Protein AF-A0A4P5NPV5-F1 (afdb_monomer_lite)

pLDDT: mean 75.07, std 17.67, range [36.75, 93.62]

Foldseek 3Di:
DDDDDDDDDDDDDDDDDDDDDDDDDPPPPPDDPDDPVPVVVVVLVVVLVVVCVVLVVVVVVLVVVVVVVVVVLVVVVVVLVVVLVVVVVVLVVQCVVCVPPPPSNVVSVVVVVVSVVVSVVVVVVSVVVVVVVVVVSVVVVVVSVVVSVVVVVVSVVVPPPD

Radius of gyration: 41.01 Å; chains: 1; bounding box: 85×55×111 Å

Organism: NCBI:txid1932662

Secondary structure (DSSP, 8-state):
-----------------------------------THHHHHHHHHHHHHHHHHHHHHHHHHHHHHHHHHHHHHHHHHHHHHHHHHHHHHHHHHHHHHHTTSTTHHHHHHHHHHHHHHHHHHHHHHHHHHHHHHHHHHHHHHHHHHHHHHHHHHHHHHTTS--

Sequence (162 aa):
MQGRTTMASTITTRTGCLCALLLGTTIMAVGAQAQPDMQQAQQRAQQMQQMQQQFGQQRMQIRQQEQQMHMQRDQQMQQMQQQFRQQQMQLDQQERQMGNQPGGREQIARQREQFRMQRQQQEQQMRQQFQQQDEQLRQQRFQMEQQQDQQRRQMMQGSQHW

Structure (mmCIF, N/CA/C/O backbone):
data_AF-A0A4P5NPV5-F1
#
_entry.id   AF-A0A4P5NPV5-F1
#
loop_
_atom_site.group_PDB
_atom_site.id
_atom_site.type_symbol
_atom_site.label_atom_id
_atom_site.label_alt_id
_atom_site.label_comp_id
_atom_site.label_asym_id
_atom_site.label_entity_id
_atom_site.label_seq_id
_atom_site.pdbx_PDB_ins_code
_atom_site.Cartn_x
_atom_site.Cartn_y
_atom_site.Cartn_z
_atom_site.occupancy
_atom_site.B_iso_or_equiv
_atom_site.auth_seq_id
_atom_site.auth_comp_id
_atom_site.auth_asym_id
_atom_site.auth_atom_id
_atom_site.pdbx_PDB_model_num
ATOM 1 N N . MET A 1 1 ? 47.322 13.359 -76.963 1.00 39.75 1 MET A N 1
ATOM 2 C CA . MET A 1 1 ? 48.298 12.379 -76.443 1.00 39.75 1 MET A CA 1
ATOM 3 C C . MET A 1 1 ? 47.542 11.195 -75.855 1.00 39.75 1 MET A C 1
ATOM 5 O O . MET A 1 1 ? 47.052 11.284 -74.741 1.00 39.75 1 MET A O 1
ATOM 9 N N . GLN A 1 2 ? 47.386 10.124 -76.630 1.00 36.75 2 GLN A N 1
ATOM 10 C CA . GLN A 1 2 ? 46.876 8.824 -76.184 1.00 36.75 2 GLN A CA 1
ATOM 11 C C . GLN A 1 2 ? 47.768 7.775 -76.848 1.00 36.75 2 GLN A C 1
ATOM 13 O O . GLN A 1 2 ? 47.745 7.624 -78.066 1.00 36.75 2 GLN A O 1
ATOM 18 N N . GLY A 1 3 ? 48.626 7.139 -76.053 1.00 37.59 3 GLY A N 1
ATOM 19 C CA . GLY A 1 3 ? 49.512 6.068 -76.493 1.00 37.59 3 GLY A CA 1
ATOM 20 C C . GLY A 1 3 ? 48.913 4.720 -76.113 1.00 37.59 3 GLY A C 1
ATOM 21 O O . GLY A 1 3 ? 48.777 4.413 -74.932 1.00 37.59 3 GLY A O 1
ATOM 22 N N . ARG A 1 4 ? 48.551 3.922 -77.116 1.00 39.62 4 ARG A N 1
ATOM 23 C CA . ARG A 1 4 ? 48.240 2.497 -76.987 1.00 39.62 4 ARG A CA 1
ATOM 24 C C . ARG A 1 4 ? 48.879 1.794 -78.179 1.00 39.62 4 ARG A C 1
ATOM 26 O O . ARG A 1 4 ? 48.349 1.831 -79.281 1.00 39.62 4 ARG A O 1
ATOM 33 N N . THR A 1 5 ? 50.036 1.185 -77.955 1.00 51.16 5 THR A N 1
ATOM 34 C CA . THR A 1 5 ? 50.649 0.233 -78.884 1.00 51.16 5 THR A CA 1
ATOM 35 C C . THR A 1 5 ? 50.637 -1.132 -78.222 1.00 51.16 5 THR A C 1
ATOM 37 O O . THR A 1 5 ? 51.392 -1.405 -77.293 1.00 51.16 5 THR A O 1
ATOM 40 N N . THR A 1 6 ? 49.712 -1.958 -78.696 1.00 46.97 6 THR A N 1
ATOM 41 C CA . THR A 1 6 ? 49.549 -3.372 -78.382 1.00 46.97 6 THR A CA 1
ATOM 42 C C . THR A 1 6 ? 50.326 -4.169 -79.421 1.00 46.97 6 THR A C 1
ATOM 44 O O . THR A 1 6 ? 49.961 -4.099 -80.587 1.00 46.97 6 THR A O 1
ATOM 47 N N . MET A 1 7 ? 51.348 -4.930 -79.025 1.00 43.41 7 MET A N 1
ATOM 48 C CA . MET A 1 7 ? 51.855 -6.083 -79.782 1.00 43.41 7 MET A CA 1
ATOM 49 C C . MET A 1 7 ? 52.637 -7.013 -78.851 1.00 43.41 7 MET A C 1
ATOM 51 O O . MET A 1 7 ? 53.601 -6.570 -78.237 1.00 43.41 7 MET A O 1
ATOM 55 N N . ALA A 1 8 ? 52.223 -8.281 -78.775 1.00 42.78 8 ALA A N 1
ATOM 56 C CA . ALA A 1 8 ? 53.083 -9.468 -78.874 1.00 42.78 8 ALA A CA 1
ATOM 57 C C . ALA A 1 8 ? 52.281 -10.714 -78.462 1.00 42.78 8 ALA A C 1
ATOM 59 O O . ALA A 1 8 ? 52.084 -10.999 -77.283 1.00 42.78 8 ALA A O 1
ATOM 60 N N . SER A 1 9 ? 51.803 -11.442 -79.469 1.00 46.19 9 SER A N 1
ATOM 61 C CA . SER A 1 9 ? 51.301 -12.809 -79.348 1.00 46.19 9 SER A CA 1
ATOM 62 C C . SER A 1 9 ? 52.456 -13.776 -79.101 1.00 46.19 9 SER A C 1
ATOM 64 O O . SER A 1 9 ? 53.435 -13.731 -79.841 1.00 46.19 9 SER A O 1
ATOM 66 N N . THR A 1 10 ? 52.276 -14.736 -78.191 1.00 46.91 10 THR A N 1
ATOM 67 C CA . THR A 1 10 ? 53.021 -16.002 -78.244 1.00 46.91 10 THR A CA 1
ATOM 68 C C . THR A 1 10 ? 52.076 -17.158 -77.935 1.00 46.91 10 THR A C 1
ATOM 70 O O . THR A 1 10 ? 51.701 -17.406 -76.792 1.00 46.91 10 THR A O 1
ATOM 73 N N . ILE A 1 11 ? 51.667 -17.837 -79.004 1.00 53.50 11 ILE A N 1
ATOM 74 C CA . ILE A 1 11 ? 50.989 -19.132 -79.011 1.00 53.50 11 ILE A CA 1
ATOM 75 C C . ILE A 1 11 ? 52.088 -20.195 -79.031 1.00 53.50 11 ILE A C 1
ATOM 77 O O . ILE A 1 11 ? 52.834 -20.240 -80.006 1.00 53.50 11 ILE A O 1
ATOM 81 N N . THR A 1 12 ? 52.144 -21.082 -78.032 1.00 52.09 12 THR A N 1
ATOM 82 C CA . THR A 1 12 ? 52.847 -22.366 -78.192 1.00 52.09 12 THR A CA 1
ATOM 83 C C . THR A 1 12 ? 52.112 -23.498 -77.476 1.00 52.09 12 THR A C 1
ATOM 85 O O . THR A 1 12 ? 52.131 -23.640 -76.257 1.00 52.09 12 THR A O 1
ATOM 88 N N . THR A 1 13 ? 51.458 -24.302 -78.303 1.00 47.62 13 THR A N 1
ATOM 89 C CA . THR A 1 13 ? 50.812 -25.598 -78.080 1.00 47.62 13 THR A CA 1
ATOM 90 C C . THR A 1 13 ? 51.826 -26.692 -77.725 1.00 47.62 13 THR A C 1
ATOM 92 O O . THR A 1 13 ? 52.813 -26.777 -78.447 1.00 47.62 13 THR A O 1
ATOM 95 N N . ARG A 1 14 ? 51.550 -27.565 -76.731 1.00 41.66 14 ARG A N 1
ATOM 96 C CA . ARG A 1 14 ? 51.708 -29.053 -76.755 1.00 41.66 14 ARG A CA 1
ATOM 97 C C . ARG A 1 14 ? 50.909 -29.679 -75.589 1.00 41.66 14 ARG A C 1
ATOM 99 O O . ARG A 1 14 ? 51.147 -29.333 -74.444 1.00 41.66 14 ARG A O 1
ATOM 106 N N . THR A 1 15 ? 49.782 -30.349 -75.846 1.00 48.09 15 THR A N 1
ATOM 107 C CA . THR A 1 15 ? 49.594 -31.814 -76.013 1.00 48.09 15 THR A CA 1
ATOM 108 C C . THR A 1 15 ? 49.699 -32.629 -74.715 1.00 48.09 15 THR A C 1
ATOM 110 O O . THR A 1 15 ? 50.786 -32.773 -74.170 1.00 48.09 15 THR A O 1
ATOM 113 N N . GLY A 1 16 ? 48.593 -33.255 -74.289 1.00 42.38 16 GLY A N 1
ATOM 114 C CA . GLY A 1 16 ? 48.619 -34.320 -73.277 1.00 42.38 16 GLY A CA 1
ATOM 115 C C . GLY A 1 16 ? 47.245 -34.692 -72.716 1.00 42.38 16 GLY A C 1
ATOM 116 O O . GLY A 1 16 ? 46.884 -34.246 -71.636 1.00 42.38 16 GLY A O 1
ATOM 117 N N . CYS A 1 17 ? 46.479 -35.494 -73.459 1.00 41.94 17 CYS A N 1
ATOM 118 C CA . CYS A 1 17 ? 45.222 -36.111 -73.024 1.00 41.94 17 CYS A CA 1
ATOM 119 C C . CYS A 1 17 ? 45.405 -37.017 -71.799 1.00 41.94 17 CYS A C 1
ATOM 121 O O . CYS A 1 17 ? 46.196 -37.951 -71.871 1.00 41.94 17 CYS A O 1
ATOM 123 N N . LEU A 1 18 ? 44.557 -36.855 -70.781 1.00 41.16 18 LEU A N 1
ATOM 124 C CA . LEU A 1 18 ? 44.075 -37.963 -69.951 1.00 41.16 18 LEU A CA 1
ATOM 125 C C . LEU A 1 18 ? 42.590 -37.732 -69.631 1.00 41.16 18 LEU A C 1
ATOM 127 O O . LEU A 1 18 ? 42.226 -37.141 -68.618 1.00 41.16 18 LEU A O 1
ATOM 131 N N . CYS A 1 19 ? 41.724 -38.190 -70.536 1.00 42.50 19 CYS A N 1
ATOM 132 C CA . CYS A 1 19 ? 40.346 -38.534 -70.205 1.00 42.50 19 CYS A CA 1
ATOM 133 C C . CYS A 1 19 ? 40.352 -39.943 -69.621 1.00 42.50 19 CYS A C 1
ATOM 135 O O . CYS A 1 19 ? 40.793 -40.854 -70.318 1.00 42.50 19 CYS A O 1
ATOM 137 N N . ALA A 1 20 ? 39.818 -40.133 -68.415 1.00 48.75 20 ALA A N 1
ATOM 138 C CA . ALA A 1 20 ? 39.206 -41.398 -68.016 1.00 48.75 20 ALA A CA 1
ATOM 139 C C . ALA A 1 20 ? 38.588 -41.314 -66.611 1.00 48.75 20 ALA A C 1
ATOM 141 O O . ALA A 1 20 ? 39.309 -41.067 -65.653 1.00 48.75 20 ALA A O 1
ATOM 142 N N . LEU A 1 21 ? 37.296 -41.685 -66.544 1.00 49.84 21 LEU A N 1
ATOM 143 C CA . LEU A 1 21 ? 36.675 -42.491 -65.473 1.00 49.84 21 LEU A CA 1
ATOM 144 C C . LEU A 1 21 ? 36.439 -41.750 -64.130 1.00 49.84 21 LEU A C 1
ATOM 146 O O . LEU A 1 21 ? 37.365 -41.229 -63.539 1.00 49.84 21 LEU A O 1
ATOM 150 N N . LEU A 1 22 ? 35.246 -41.631 -63.535 1.00 51.25 22 LEU A N 1
ATOM 151 C CA . LEU A 1 22 ? 34.036 -42.464 -63.471 1.00 51.25 22 LEU A CA 1
ATOM 152 C C . LEU A 1 22 ? 32.842 -41.564 -63.080 1.00 51.25 22 LEU A C 1
ATOM 154 O O . LEU A 1 22 ? 32.994 -40.639 -62.292 1.00 51.25 22 LEU A O 1
ATOM 158 N N . LEU A 1 23 ? 31.692 -41.667 -63.751 1.00 56.03 23 LEU A N 1
ATOM 159 C CA . LEU A 1 23 ? 30.489 -42.374 -63.274 1.00 56.03 23 LEU A CA 1
ATOM 160 C C . LEU A 1 23 ? 30.158 -42.198 -61.781 1.00 56.03 23 LEU A C 1
ATOM 162 O O . LEU A 1 23 ? 30.881 -42.666 -60.910 1.00 56.03 23 LEU A O 1
ATOM 166 N N . GLY A 1 24 ? 28.965 -41.647 -61.538 1.00 49.41 24 GLY A N 1
ATOM 167 C CA . GLY A 1 24 ? 28.319 -41.561 -60.230 1.00 49.41 24 GLY A CA 1
ATOM 168 C C . GLY A 1 24 ? 28.717 -40.277 -59.516 1.00 49.41 24 GLY A C 1
ATOM 169 O O . GLY A 1 24 ? 29.795 -40.155 -58.961 1.00 49.41 24 GLY A O 1
ATOM 170 N N . THR A 1 25 ? 27.871 -39.263 -59.431 1.00 52.16 25 THR A N 1
ATOM 171 C CA . THR A 1 25 ? 26.683 -39.362 -58.591 1.00 52.16 25 THR A CA 1
ATOM 172 C C . THR A 1 25 ? 25.733 -38.247 -59.008 1.00 52.16 25 THR A C 1
ATOM 174 O O . THR A 1 25 ? 26.004 -37.071 -58.772 1.00 52.16 25 THR A O 1
ATOM 177 N N . THR A 1 26 ? 24.600 -38.597 -59.613 1.00 52.72 26 THR A N 1
ATOM 178 C CA . THR A 1 26 ? 23.431 -37.720 -59.582 1.00 52.72 26 THR A CA 1
ATOM 179 C C . THR A 1 26 ? 22.968 -37.715 -58.131 1.00 52.72 26 THR A C 1
ATOM 181 O O . THR A 1 26 ? 22.181 -38.565 -57.721 1.00 52.72 26 THR A O 1
ATOM 184 N N . ILE A 1 27 ? 23.524 -36.822 -57.308 1.00 55.09 27 ILE A N 1
ATOM 185 C CA . ILE A 1 27 ? 22.965 -36.575 -55.984 1.00 55.09 27 ILE A CA 1
ATOM 186 C C . ILE A 1 27 ? 21.625 -35.899 -56.258 1.00 55.09 27 ILE A C 1
ATOM 188 O O . ILE A 1 27 ? 21.556 -34.697 -56.506 1.00 55.09 27 ILE A O 1
ATOM 192 N N . MET A 1 28 ? 20.552 -36.692 -56.257 1.00 50.84 28 MET A N 1
ATOM 193 C CA . MET A 1 28 ? 19.213 -36.181 -56.012 1.00 50.84 28 MET A CA 1
ATOM 194 C C . MET A 1 28 ? 19.211 -35.632 -54.588 1.00 50.84 28 MET A C 1
ATOM 196 O O . MET A 1 28 ? 18.809 -36.303 -53.643 1.00 50.84 28 MET A O 1
ATOM 200 N N . ALA A 1 29 ? 19.689 -34.399 -54.430 1.00 48.41 29 ALA A N 1
ATOM 201 C CA . ALA A 1 29 ? 19.474 -33.598 -53.240 1.00 48.41 29 ALA A CA 1
ATOM 202 C C . ALA A 1 29 ? 18.014 -33.114 -53.246 1.00 48.41 29 ALA A C 1
ATOM 204 O O . ALA A 1 29 ? 17.724 -31.924 -53.287 1.00 48.41 29 ALA A O 1
ATOM 205 N N . VAL A 1 30 ? 17.075 -34.062 -53.222 1.00 52.38 30 VAL A N 1
ATOM 206 C CA . VAL A 1 30 ? 15.733 -33.841 -52.686 1.00 52.38 30 VAL A CA 1
ATOM 207 C C . VAL A 1 30 ? 15.866 -34.106 -51.192 1.00 52.38 30 VAL A C 1
ATOM 209 O O . VAL A 1 30 ? 15.545 -35.175 -50.685 1.00 52.38 30 VAL A O 1
ATOM 212 N N . GLY A 1 31 ? 16.478 -33.151 -50.499 1.00 42.41 31 GLY A N 1
ATOM 213 C CA . GLY A 1 31 ? 16.753 -33.227 -49.074 1.00 42.41 31 GLY A CA 1
ATOM 214 C C . GLY A 1 31 ? 16.480 -31.877 -48.442 1.00 42.41 31 GLY A C 1
ATOM 215 O O . GLY A 1 31 ? 17.301 -30.977 -48.540 1.00 42.41 31 GLY A O 1
ATOM 216 N N . ALA A 1 32 ? 15.313 -31.771 -47.810 1.00 46.56 32 ALA A N 1
ATOM 217 C CA . ALA A 1 32 ? 14.987 -30.788 -46.782 1.00 46.56 32 ALA A CA 1
ATOM 218 C C . ALA A 1 32 ? 15.189 -29.306 -47.158 1.00 46.56 32 ALA A C 1
ATOM 220 O O . ALA A 1 32 ? 16.098 -28.631 -46.688 1.00 46.56 32 ALA A O 1
ATOM 221 N N . GLN A 1 33 ? 14.225 -28.742 -47.887 1.00 43.75 33 GLN A N 1
ATOM 222 C CA . GLN A 1 33 ? 13.944 -27.299 -47.836 1.00 43.75 33 GLN A CA 1
ATOM 223 C C . GLN A 1 33 ? 13.129 -26.956 -46.571 1.00 43.75 33 GLN A C 1
ATOM 225 O O . GLN A 1 33 ? 12.025 -26.431 -46.614 1.00 43.75 33 GLN A O 1
ATOM 230 N N . ALA A 1 34 ? 13.705 -27.321 -45.430 1.00 54.22 34 ALA A N 1
ATOM 231 C CA . ALA A 1 34 ? 13.388 -26.887 -44.074 1.00 54.22 34 ALA A CA 1
ATOM 232 C C . ALA A 1 34 ? 14.720 -27.076 -43.332 1.00 54.22 34 ALA A C 1
ATOM 234 O O . ALA A 1 34 ? 15.210 -28.191 -43.248 1.00 54.22 34 ALA A O 1
ATOM 235 N N . GLN A 1 35 ? 15.469 -26.088 -42.868 1.00 50.53 35 GLN A N 1
ATOM 236 C CA . GLN A 1 35 ? 15.154 -24.780 -42.327 1.00 50.53 35 GLN A CA 1
ATOM 237 C C . GLN A 1 35 ? 16.476 -23.987 -42.327 1.00 50.53 35 GLN A C 1
ATOM 239 O O . GLN A 1 35 ? 17.403 -24.398 -41.628 1.00 50.53 35 GLN A O 1
ATOM 244 N N . PRO A 1 36 ? 16.585 -22.830 -42.999 1.00 52.16 36 PRO A N 1
ATOM 245 C CA . PRO A 1 36 ? 17.588 -21.825 -42.638 1.00 52.16 36 PRO A CA 1
ATOM 246 C C . PRO A 1 36 ? 17.233 -21.076 -41.332 1.00 52.16 36 PRO A C 1
ATOM 248 O O . PRO A 1 36 ? 17.993 -20.230 -40.870 1.00 52.16 36 PRO A O 1
ATOM 251 N N . ASP A 1 37 ? 16.110 -21.415 -40.688 1.00 56.66 37 ASP A N 1
ATOM 252 C CA . ASP A 1 37 ? 15.598 -20.746 -39.486 1.00 56.66 37 ASP A CA 1
ATOM 253 C C . ASP A 1 37 ? 16.448 -20.954 -38.223 1.00 56.66 37 ASP A C 1
ATOM 255 O O . ASP A 1 37 ? 16.384 -20.132 -37.317 1.00 56.66 37 ASP A O 1
ATOM 259 N N . MET A 1 38 ? 17.256 -22.019 -38.105 1.00 59.06 38 MET A N 1
ATOM 260 C CA . MET A 1 38 ? 17.900 -22.330 -36.814 1.00 59.06 38 MET A CA 1
ATOM 261 C C . MET A 1 38 ? 19.000 -21.320 -36.428 1.00 59.06 38 MET A C 1
ATOM 263 O O . MET A 1 38 ? 19.075 -20.907 -35.272 1.00 59.06 38 MET A O 1
ATOM 267 N N . GLN A 1 39 ? 19.813 -20.858 -37.387 1.00 63.91 39 GLN A N 1
ATOM 268 C CA . GLN A 1 39 ? 20.843 -19.835 -37.137 1.00 63.91 39 GLN A CA 1
ATOM 269 C C . GLN A 1 39 ? 20.233 -18.447 -36.896 1.00 63.91 39 GLN A C 1
ATOM 271 O O . GLN A 1 39 ? 20.688 -17.709 -36.019 1.00 63.91 39 GLN A O 1
ATOM 276 N N . GLN A 1 40 ? 19.166 -18.107 -37.622 1.00 68.00 40 GLN A N 1
ATOM 277 C CA . GLN A 1 40 ? 18.455 -16.842 -37.448 1.00 68.00 40 GLN A CA 1
ATOM 278 C C . GLN A 1 40 ? 17.672 -16.817 -36.126 1.00 68.00 40 GLN A C 1
ATOM 280 O O . GLN A 1 40 ? 17.695 -15.821 -35.400 1.00 68.00 40 GLN A O 1
ATOM 285 N N . ALA A 1 41 ? 17.060 -17.943 -35.750 1.00 68.69 41 ALA A N 1
ATOM 286 C CA . ALA A 1 41 ? 16.437 -18.137 -34.448 1.00 68.69 41 ALA A CA 1
ATOM 287 C C . ALA A 1 41 ? 17.459 -18.038 -33.308 1.00 68.69 41 ALA A C 1
ATOM 289 O O . ALA A 1 41 ? 17.139 -17.468 -32.267 1.00 68.69 41 ALA A O 1
ATOM 290 N N . GLN A 1 42 ? 18.693 -18.517 -33.498 1.00 74.19 42 GLN A N 1
ATOM 291 C CA . GLN A 1 42 ? 19.755 -18.422 -32.494 1.00 74.19 42 GLN A CA 1
ATOM 292 C C . GLN A 1 42 ? 20.260 -16.982 -32.299 1.00 74.19 42 GLN A C 1
ATOM 294 O O . GLN A 1 42 ? 20.412 -16.541 -31.158 1.00 74.19 42 GLN A O 1
ATOM 299 N N . GLN A 1 43 ? 20.441 -16.212 -33.379 1.00 74.25 43 GLN A N 1
ATOM 300 C CA . GLN A 1 43 ? 20.733 -14.773 -33.286 1.00 74.25 43 GLN A CA 1
ATOM 301 C C . GLN A 1 43 ? 19.587 -13.999 -32.622 1.00 74.25 43 GLN A C 1
ATOM 303 O O . GLN A 1 43 ? 19.825 -13.185 -31.725 1.00 74.25 43 GLN A O 1
ATOM 308 N N . ARG A 1 44 ? 18.333 -14.292 -32.993 1.00 72.44 44 ARG A N 1
ATOM 309 C CA . ARG A 1 44 ? 17.154 -13.689 -32.354 1.00 72.44 44 ARG A CA 1
ATOM 310 C C . ARG A 1 44 ? 17.083 -14.049 -30.870 1.00 72.44 44 ARG A C 1
ATOM 312 O O . ARG A 1 44 ? 16.758 -13.188 -30.058 1.00 72.44 44 ARG A O 1
ATOM 319 N N . ALA A 1 45 ? 17.395 -15.290 -30.501 1.00 77.75 45 ALA A N 1
ATOM 320 C CA . ALA A 1 45 ? 17.410 -15.731 -29.110 1.00 77.75 45 ALA A CA 1
ATOM 321 C C . ALA A 1 45 ? 18.466 -14.975 -28.290 1.00 77.75 45 ALA A C 1
ATOM 323 O O . ALA A 1 45 ? 18.146 -14.503 -27.201 1.00 77.75 45 ALA A O 1
ATOM 324 N N . GLN A 1 46 ? 19.677 -14.775 -28.824 1.00 79.50 46 GLN A N 1
ATOM 325 C CA . GLN A 1 46 ? 20.707 -13.960 -28.165 1.00 79.50 46 GLN A CA 1
ATOM 326 C C . GLN A 1 46 ? 20.266 -12.503 -27.973 1.00 79.50 46 GLN A C 1
ATOM 328 O O . GLN A 1 46 ? 20.433 -11.941 -26.889 1.00 79.50 46 GLN A O 1
ATOM 333 N N . GLN A 1 47 ? 19.658 -11.896 -28.993 1.00 76.62 47 GLN A N 1
ATOM 334 C CA . GLN A 1 47 ? 19.178 -10.515 -28.912 1.00 76.62 47 GLN A CA 1
ATOM 335 C C . GLN A 1 47 ? 18.007 -10.379 -27.923 1.00 76.62 47 GLN A C 1
ATOM 337 O O . GLN A 1 47 ? 17.957 -9.445 -27.120 1.00 76.62 47 GLN A O 1
ATOM 342 N N . MET A 1 48 ? 17.104 -11.363 -27.907 1.00 80.31 48 MET A N 1
ATOM 343 C CA . MET A 1 48 ? 16.009 -11.444 -26.941 1.00 80.31 48 MET A CA 1
ATOM 344 C C . MET A 1 48 ? 16.528 -11.636 -25.513 1.00 80.31 48 MET A C 1
ATOM 346 O O . MET A 1 48 ? 15.966 -11.063 -24.584 1.00 80.31 48 MET A O 1
ATOM 350 N N . GLN A 1 49 ? 17.615 -12.385 -25.327 1.00 82.25 49 GLN A N 1
ATOM 351 C CA . GLN A 1 49 ? 18.226 -12.609 -24.020 1.00 82.25 49 GLN A CA 1
ATOM 352 C C . GLN A 1 49 ? 18.854 -11.330 -23.449 1.00 82.25 49 GLN A C 1
ATOM 354 O O . GLN A 1 49 ? 18.641 -11.029 -22.275 1.00 82.25 49 GLN A O 1
ATOM 359 N N . GLN A 1 50 ? 19.561 -10.538 -24.264 1.00 81.06 50 GLN A N 1
ATOM 360 C CA . GLN A 1 50 ? 20.072 -9.228 -23.831 1.00 81.06 50 GLN A CA 1
ATOM 361 C C . GLN A 1 50 ? 18.939 -8.268 -23.460 1.00 81.06 50 GLN A C 1
ATOM 363 O O . GLN A 1 50 ? 18.975 -7.634 -22.405 1.00 81.06 50 GLN A O 1
ATOM 368 N N . MET A 1 51 ? 17.899 -8.202 -24.292 1.00 81.25 51 MET A N 1
ATOM 369 C CA . MET A 1 51 ? 16.738 -7.361 -24.016 1.00 81.25 51 MET A CA 1
ATOM 370 C C . MET A 1 51 ? 16.035 -7.799 -22.720 1.00 81.25 51 MET A C 1
ATOM 372 O O . MET A 1 51 ? 15.710 -6.975 -21.864 1.00 81.25 51 MET A O 1
ATOM 376 N N . GLN A 1 52 ? 15.855 -9.107 -22.530 1.00 80.31 52 GLN A N 1
ATOM 377 C CA . GLN A 1 52 ? 15.255 -9.664 -21.323 1.00 80.31 52 GLN A CA 1
ATOM 378 C C . GLN A 1 52 ? 16.084 -9.352 -20.071 1.00 80.31 52 GLN A C 1
ATOM 380 O O . GLN A 1 52 ? 15.495 -9.110 -19.021 1.00 80.31 52 GLN A O 1
ATOM 385 N N . GLN A 1 53 ? 17.417 -9.305 -20.160 1.00 84.12 53 GLN A N 1
ATOM 386 C CA . GLN A 1 53 ? 18.260 -8.870 -19.041 1.00 84.12 53 GLN A CA 1
ATOM 387 C C . GLN A 1 53 ? 18.034 -7.394 -18.693 1.00 84.12 53 GLN A C 1
ATOM 389 O O . GLN A 1 53 ? 17.905 -7.060 -17.514 1.00 84.12 53 GLN A O 1
ATOM 394 N N . GLN A 1 54 ? 17.923 -6.524 -19.699 1.00 79.81 54 GLN A N 1
ATOM 395 C CA . GLN A 1 54 ? 17.721 -5.088 -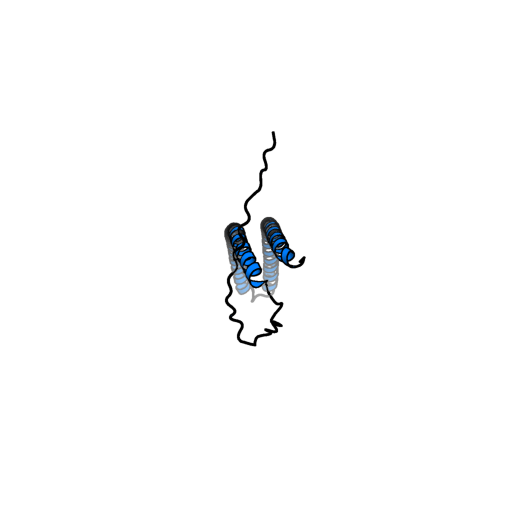19.498 1.00 79.81 54 GLN A CA 1
ATOM 396 C C . GLN A 1 54 ? 16.355 -4.789 -18.856 1.00 79.81 54 GLN A C 1
ATOM 398 O O . GLN A 1 54 ? 16.282 -4.118 -17.824 1.00 79.81 54 GLN A O 1
ATOM 403 N N . PHE A 1 55 ? 15.274 -5.374 -19.387 1.00 84.50 55 PHE A N 1
ATOM 404 C CA . PHE A 1 55 ? 13.951 -5.288 -18.754 1.00 84.50 55 PHE A CA 1
ATOM 405 C C . PHE A 1 55 ? 13.894 -6.042 -17.424 1.00 84.50 55 PHE A C 1
ATOM 407 O O . PHE A 1 55 ? 13.154 -5.653 -16.524 1.00 84.50 55 PHE A O 1
ATOM 414 N N . GLY A 1 56 ? 14.678 -7.110 -17.273 1.00 83.06 56 GLY A N 1
ATOM 415 C CA . GLY A 1 56 ? 14.794 -7.871 -16.035 1.00 83.06 56 GLY A CA 1
ATOM 416 C C . GLY A 1 56 ? 15.266 -7.005 -14.869 1.00 83.06 56 GLY A C 1
ATOM 417 O O . GLY A 1 56 ? 14.679 -7.083 -13.789 1.00 83.06 56 GLY A O 1
ATOM 418 N N . GLN A 1 57 ? 16.250 -6.128 -15.095 1.00 83.88 57 GLN A N 1
ATOM 419 C CA . GLN A 1 57 ? 16.698 -5.163 -14.083 1.00 83.88 57 GLN A CA 1
ATOM 420 C C . GLN A 1 57 ? 15.603 -4.158 -13.708 1.00 83.88 57 GLN A C 1
ATOM 422 O O . GLN A 1 57 ? 15.327 -3.982 -12.521 1.00 83.88 57 GLN A O 1
ATOM 427 N N . GLN A 1 58 ? 14.925 -3.550 -14.688 1.00 82.06 58 GLN A N 1
ATOM 428 C CA . GLN A 1 58 ? 13.814 -2.627 -14.403 1.00 82.06 58 GLN A CA 1
ATOM 429 C C . GLN A 1 58 ? 12.671 -3.318 -13.650 1.00 82.06 58 GLN A C 1
ATOM 431 O O . GLN A 1 58 ? 12.138 -2.781 -12.678 1.00 82.06 58 GLN A O 1
ATOM 436 N N . ARG A 1 59 ? 12.319 -4.546 -14.044 1.00 84.56 59 ARG A N 1
ATOM 437 C CA . ARG A 1 59 ? 11.272 -5.330 -13.379 1.00 84.56 59 ARG A CA 1
ATOM 438 C C . ARG A 1 59 ? 11.664 -5.701 -11.952 1.00 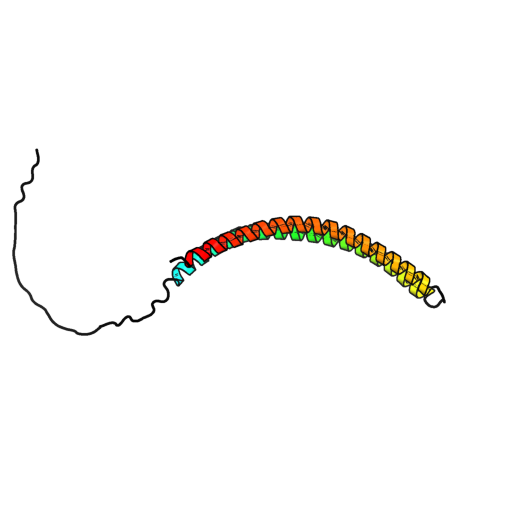84.56 59 ARG A C 1
ATOM 440 O O . ARG A 1 59 ? 10.798 -5.739 -11.082 1.00 84.56 59 ARG A O 1
ATOM 447 N N . MET A 1 60 ? 12.947 -5.964 -11.696 1.00 90.25 60 MET A N 1
ATOM 448 C CA . MET A 1 60 ? 13.456 -6.213 -10.346 1.00 90.25 60 MET A CA 1
ATOM 449 C C . MET A 1 60 ? 13.339 -4.968 -9.463 1.00 90.25 60 MET A C 1
ATOM 451 O O . MET A 1 60 ? 12.910 -5.091 -8.319 1.00 90.25 60 MET A O 1
ATOM 455 N N . GLN A 1 61 ? 13.658 -3.786 -9.994 1.00 86.38 61 GLN A N 1
ATOM 456 C CA . GLN A 1 61 ? 13.546 -2.527 -9.260 1.00 86.38 61 GLN A CA 1
ATOM 457 C C . GLN A 1 61 ? 12.097 -2.231 -8.850 1.00 86.38 61 GLN A C 1
ATOM 459 O O . GLN A 1 61 ? 11.839 -1.975 -7.674 1.00 86.38 61 GLN A O 1
ATOM 464 N N . ILE A 1 62 ? 11.144 -2.351 -9.785 1.00 87.56 62 ILE A N 1
ATOM 465 C CA . ILE A 1 62 ? 9.715 -2.188 -9.468 1.00 87.56 62 ILE A CA 1
ATOM 466 C C . ILE A 1 62 ? 9.276 -3.221 -8.433 1.00 87.56 62 ILE A C 1
ATOM 468 O O . ILE A 1 62 ? 8.621 -2.873 -7.456 1.00 87.56 62 ILE A O 1
ATOM 472 N N . ARG A 1 63 ? 9.682 -4.485 -8.587 1.00 88.94 63 ARG A N 1
ATOM 473 C CA . ARG A 1 63 ? 9.303 -5.538 -7.638 1.00 88.94 63 ARG A CA 1
ATOM 474 C C . ARG A 1 63 ? 9.838 -5.267 -6.228 1.00 88.94 63 ARG A C 1
ATOM 476 O O . ARG A 1 63 ? 9.144 -5.550 -5.257 1.00 88.94 63 ARG A O 1
ATOM 483 N N . GLN A 1 64 ? 11.051 -4.727 -6.102 1.00 89.19 64 GLN A N 1
ATOM 484 C CA . GLN A 1 64 ? 11.593 -4.308 -4.806 1.00 89.19 64 GLN A CA 1
ATOM 485 C C . GLN A 1 64 ? 10.752 -3.194 -4.182 1.00 89.19 64 GLN A C 1
ATOM 487 O O . GLN A 1 64 ? 10.420 -3.268 -3.000 1.00 89.19 64 GLN A O 1
ATOM 492 N N . GLN A 1 65 ? 10.374 -2.195 -4.980 1.00 86.81 65 GLN A N 1
ATOM 493 C CA . GLN A 1 65 ? 9.518 -1.103 -4.526 1.00 86.81 65 GLN A CA 1
ATOM 494 C C . GLN A 1 65 ? 8.140 -1.617 -4.076 1.00 86.81 65 GLN A C 1
ATOM 496 O O . GLN A 1 65 ? 7.672 -1.250 -2.999 1.00 86.81 65 GLN A O 1
ATOM 501 N N . GLU A 1 66 ? 7.530 -2.526 -4.843 1.00 88.50 66 GLU A N 1
ATOM 502 C CA . GLU A 1 66 ? 6.276 -3.192 -4.472 1.00 88.50 66 GLU A CA 1
ATOM 503 C C . GLU A 1 66 ? 6.412 -3.971 -3.167 1.00 88.50 66 GLU A C 1
ATOM 505 O O . GLU A 1 66 ? 5.559 -3.857 -2.294 1.00 88.50 66 GLU A O 1
ATOM 510 N N . GLN A 1 67 ? 7.485 -4.746 -2.996 1.00 89.12 67 GLN A N 1
ATOM 511 C CA . GLN A 1 67 ? 7.701 -5.509 -1.767 1.00 89.12 67 GLN A CA 1
ATOM 512 C C . GLN A 1 67 ? 7.832 -4.609 -0.543 1.00 89.12 67 GLN A C 1
ATOM 514 O O . GLN A 1 67 ? 7.271 -4.922 0.506 1.00 89.12 67 GLN A O 1
ATOM 519 N N . GLN A 1 68 ? 8.554 -3.497 -0.666 1.00 88.69 68 GLN A N 1
ATOM 520 C CA . GLN A 1 68 ? 8.740 -2.567 0.440 1.00 88.69 68 GLN A CA 1
ATOM 521 C C . GLN A 1 68 ? 7.408 -1.922 0.844 1.00 88.69 68 GLN A C 1
ATOM 523 O O . GLN A 1 68 ? 7.081 -1.855 2.031 1.00 88.69 68 GLN A O 1
ATOM 528 N N . MET A 1 69 ? 6.604 -1.533 -0.147 1.00 89.62 69 MET A N 1
ATOM 529 C CA . MET A 1 69 ? 5.276 -0.972 0.079 1.00 89.62 69 MET A CA 1
ATOM 530 C C . MET A 1 69 ? 4.301 -2.012 0.647 1.00 89.62 69 MET A C 1
ATOM 532 O O . MET A 1 69 ? 3.618 -1.733 1.630 1.00 89.62 69 MET A O 1
ATOM 536 N N . HIS A 1 70 ? 4.290 -3.238 0.117 1.00 89.75 70 HIS A N 1
ATOM 537 C CA . HIS A 1 70 ? 3.483 -4.330 0.662 1.00 89.75 70 HIS A CA 1
ATOM 538 C C . HIS A 1 70 ? 3.858 -4.662 2.104 1.00 89.75 70 HIS A C 1
ATOM 540 O O . HIS A 1 70 ? 2.959 -4.876 2.909 1.00 89.75 70 HIS A O 1
ATOM 546 N N . MET A 1 71 ? 5.145 -4.644 2.464 1.00 91.31 71 MET A N 1
ATOM 547 C CA . MET A 1 71 ? 5.552 -4.828 3.859 1.00 91.31 71 MET A CA 1
ATOM 548 C C . MET A 1 71 ? 4.975 -3.743 4.765 1.00 91.31 71 MET A C 1
ATOM 550 O O . MET A 1 71 ? 4.405 -4.061 5.806 1.00 91.31 71 MET A O 1
ATOM 554 N N . GLN A 1 72 ? 5.097 -2.473 4.374 1.00 87.44 72 GLN A N 1
ATOM 555 C CA . GLN A 1 72 ? 4.559 -1.362 5.159 1.00 87.44 72 GLN A CA 1
ATOM 556 C C . GLN A 1 72 ? 3.034 -1.468 5.299 1.00 87.44 72 GLN A C 1
ATOM 558 O O . GLN A 1 72 ? 2.496 -1.334 6.400 1.00 87.44 72 GLN A O 1
ATOM 563 N N . ARG A 1 73 ? 2.350 -1.784 4.196 1.00 89.38 73 ARG A N 1
ATOM 564 C CA . ARG A 1 73 ? 0.906 -2.021 4.148 1.00 89.38 73 ARG A CA 1
ATOM 565 C C . ARG A 1 73 ? 0.486 -3.137 5.092 1.00 89.38 73 ARG A C 1
ATOM 567 O O . ARG A 1 73 ? -0.424 -2.964 5.899 1.00 89.38 73 ARG A O 1
ATOM 574 N N . ASP A 1 74 ? 1.140 -4.286 4.982 1.00 90.94 74 ASP A N 1
ATOM 575 C CA . ASP A 1 74 ? 0.807 -5.467 5.765 1.00 90.94 74 ASP A CA 1
ATOM 576 C C . ASP A 1 74 ? 1.079 -5.221 7.247 1.00 90.94 74 ASP A C 1
ATOM 578 O O . ASP A 1 74 ? 0.278 -5.642 8.076 1.00 90.94 74 ASP A O 1
ATOM 582 N N . GLN A 1 75 ? 2.128 -4.469 7.589 1.00 91.62 75 GLN A N 1
ATOM 583 C CA . GLN A 1 75 ? 2.415 -4.064 8.963 1.00 91.62 75 GLN A CA 1
ATOM 584 C C . GLN A 1 75 ? 1.305 -3.166 9.537 1.00 91.62 75 GLN A C 1
ATOM 586 O O . GLN A 1 75 ? 0.843 -3.391 10.659 1.00 91.62 75 GLN A O 1
ATOM 591 N N . GLN A 1 76 ? 0.817 -2.201 8.752 1.00 87.56 76 GLN A N 1
ATOM 592 C CA . GLN A 1 76 ? -0.283 -1.317 9.148 1.00 87.56 76 GLN A CA 1
ATOM 593 C C . GLN A 1 76 ? -1.602 -2.093 9.315 1.00 87.56 76 GLN A C 1
ATOM 595 O O . GLN A 1 76 ? -2.322 -1.916 10.302 1.00 87.56 76 GLN A O 1
ATOM 600 N N . MET A 1 77 ? -1.880 -3.026 8.401 1.00 89.00 77 MET A N 1
ATOM 601 C CA . MET A 1 77 ? -3.024 -3.935 8.493 1.00 89.00 77 MET A CA 1
ATOM 602 C C . MET A 1 77 ? -2.915 -4.870 9.699 1.00 89.00 77 MET A C 1
ATOM 604 O O . MET A 1 77 ? -3.913 -5.110 10.375 1.00 89.00 77 MET A O 1
ATOM 608 N N . GLN A 1 78 ? -1.719 -5.373 10.007 1.00 92.25 78 GLN A N 1
ATOM 609 C CA . GLN A 1 78 ? -1.493 -6.243 11.158 1.00 92.25 78 GLN A CA 1
ATOM 610 C C . GLN A 1 78 ? -1.761 -5.526 12.476 1.00 92.25 78 GLN A C 1
ATOM 612 O O . GLN A 1 78 ? -2.433 -6.099 13.333 1.00 92.25 78 GLN A O 1
ATOM 617 N N . GLN A 1 79 ? -1.275 -4.292 12.643 1.00 90.50 79 GLN A N 1
ATOM 618 C CA . GLN A 1 79 ? -1.538 -3.503 13.851 1.00 90.50 79 GLN A CA 1
ATOM 619 C C . GLN A 1 79 ? -3.034 -3.287 14.062 1.00 90.50 79 GLN A C 1
ATOM 621 O O . GLN A 1 79 ? -3.565 -3.572 15.136 1.00 90.50 79 GLN A O 1
ATOM 626 N N . MET A 1 80 ? -3.727 -2.848 13.013 1.00 91.88 80 MET A N 1
ATOM 627 C CA . MET A 1 80 ? -5.171 -2.652 13.057 1.00 91.88 80 MET A CA 1
ATOM 628 C C . MET A 1 80 ? -5.890 -3.968 13.383 1.00 91.88 80 MET A C 1
ATOM 630 O O . MET A 1 80 ? -6.716 -4.033 14.294 1.00 91.88 80 MET A O 1
ATOM 634 N N . GLN A 1 81 ? -5.518 -5.062 12.718 1.00 90.81 81 GLN A N 1
ATOM 635 C CA . GLN A 1 81 ? -6.124 -6.365 12.958 1.00 90.81 81 GLN A CA 1
ATOM 636 C C . GLN A 1 81 ? -5.860 -6.878 14.383 1.00 90.81 81 GLN A C 1
ATOM 638 O O . GLN A 1 81 ? -6.742 -7.512 14.965 1.00 90.81 81 GLN A O 1
ATOM 643 N N . GLN A 1 82 ? -4.695 -6.592 14.973 1.00 93.31 82 GLN A N 1
ATOM 644 C CA . GLN A 1 82 ? -4.411 -6.904 16.376 1.00 93.31 82 GLN A CA 1
ATOM 645 C C . GLN A 1 82 ? -5.311 -6.118 17.331 1.00 93.31 82 GLN A C 1
ATOM 647 O O . GLN A 1 82 ? -5.846 -6.709 18.270 1.00 93.31 82 GLN A O 1
ATOM 652 N N . GLN A 1 83 ? -5.526 -4.825 17.076 1.00 89.75 83 GLN A N 1
ATOM 653 C CA . GLN A 1 83 ? -6.429 -3.999 17.878 1.00 89.75 83 GLN A CA 1
ATOM 654 C C . GLN A 1 83 ? -7.862 -4.553 17.842 1.00 89.75 83 GLN A C 1
ATOM 656 O O . GLN A 1 83 ? -8.480 -4.755 18.891 1.00 89.75 83 GLN A O 1
ATOM 661 N N . PHE A 1 84 ? -8.360 -4.899 16.650 1.00 91.44 84 PHE A N 1
ATOM 662 C CA . PHE A 1 84 ? -9.681 -5.513 16.499 1.00 91.44 84 PHE A CA 1
ATOM 663 C C . PHE A 1 84 ? -9.768 -6.891 17.156 1.00 91.44 84 PHE A C 1
ATOM 665 O O . PHE A 1 84 ? -10.776 -7.207 17.783 1.00 91.44 84 PHE A O 1
ATOM 672 N N . ARG A 1 85 ? -8.715 -7.709 17.051 1.00 91.00 85 ARG A N 1
ATOM 673 C CA . ARG A 1 85 ? -8.665 -9.030 17.689 1.00 91.00 85 ARG A CA 1
ATOM 674 C C . ARG A 1 85 ? -8.738 -8.921 19.213 1.00 91.00 85 ARG A C 1
ATOM 676 O O . ARG A 1 85 ? -9.423 -9.731 19.833 1.00 91.00 85 ARG A O 1
ATOM 683 N N . GLN A 1 86 ? -8.071 -7.936 19.818 1.00 91.06 86 GLN A N 1
ATOM 684 C CA . GLN A 1 86 ? -8.161 -7.707 21.264 1.00 91.06 86 GLN A CA 1
ATOM 685 C C . GLN A 1 86 ? -9.582 -7.335 21.696 1.00 91.06 86 GLN A C 1
ATOM 687 O O . GLN A 1 86 ? -10.113 -7.949 22.620 1.00 91.06 86 GLN A O 1
ATOM 692 N N . GLN A 1 87 ? -10.225 -6.393 21.002 1.00 86.44 87 GLN A N 1
ATOM 693 C CA . GLN A 1 87 ? -11.616 -6.031 21.301 1.00 86.44 87 GLN A CA 1
ATOM 694 C C . GLN A 1 87 ? -12.587 -7.193 21.055 1.00 86.44 87 GLN A C 1
ATOM 696 O O . GLN A 1 87 ? -13.494 -7.414 21.855 1.00 86.44 87 GLN A O 1
ATOM 701 N N . GLN A 1 88 ? -12.357 -8.000 20.016 1.00 89.06 88 GLN A N 1
ATOM 702 C CA . GLN A 1 88 ? -13.158 -9.194 19.760 1.00 89.06 88 GLN A CA 1
ATOM 703 C C . GLN A 1 88 ? -13.017 -10.230 20.879 1.00 89.06 88 GLN A C 1
ATOM 705 O O . GLN A 1 88 ? -14.022 -10.778 21.313 1.00 89.06 88 GLN A O 1
ATOM 710 N N . MET A 1 89 ? -11.809 -10.468 21.403 1.00 91.88 89 MET A N 1
ATOM 711 C CA . MET A 1 89 ? -11.640 -11.352 22.563 1.00 91.88 89 MET A CA 1
ATOM 712 C C . MET A 1 89 ? -12.403 -10.852 23.790 1.00 91.88 89 MET A C 1
ATOM 714 O O . MET A 1 89 ? -12.936 -11.668 24.539 1.00 91.88 89 MET A O 1
ATOM 718 N N . GLN A 1 90 ? -12.459 -9.536 23.998 1.00 87.25 90 GLN A N 1
ATOM 719 C CA . GLN A 1 90 ? -13.187 -8.936 25.112 1.00 87.25 90 GLN A CA 1
ATOM 720 C C . GLN A 1 90 ? -14.699 -9.175 24.975 1.00 87.25 90 GLN A C 1
ATOM 722 O O . GLN A 1 90 ? -15.332 -9.644 25.921 1.00 87.25 90 GLN A O 1
ATOM 727 N N . LEU A 1 91 ? -15.245 -8.966 23.772 1.00 87.56 91 LEU A N 1
ATOM 728 C CA . LEU A 1 91 ? -16.639 -9.279 23.443 1.00 87.56 91 LEU A CA 1
ATOM 729 C C . LEU A 1 91 ? -16.937 -10.778 23.578 1.00 87.56 91 LEU A C 1
ATOM 731 O O . LEU A 1 91 ? -17.928 -11.146 24.197 1.00 87.56 91 LEU A O 1
ATOM 735 N N . ASP A 1 92 ? -16.060 -11.649 23.079 1.00 89.19 92 ASP A N 1
ATOM 736 C CA . ASP A 1 92 ? -16.218 -13.108 23.159 1.00 89.19 92 ASP A CA 1
ATOM 737 C C . ASP A 1 92 ? -16.106 -13.625 24.608 1.00 89.19 92 ASP A C 1
ATOM 739 O O . ASP A 1 92 ? -16.672 -14.660 24.976 1.00 89.19 92 ASP A O 1
ATOM 743 N N . GLN A 1 93 ? -15.349 -12.938 25.467 1.00 86.56 93 GLN A N 1
ATOM 744 C CA . GLN A 1 93 ? -15.296 -13.249 26.895 1.00 86.56 93 GLN A CA 1
ATOM 745 C C . GLN A 1 93 ? -16.591 -12.822 27.595 1.00 86.56 93 GLN A C 1
ATOM 747 O O . GLN A 1 93 ? -17.131 -13.585 28.398 1.00 86.56 93 GLN A O 1
ATOM 752 N N . GLN A 1 94 ? -17.119 -11.649 27.245 1.00 83.44 94 GLN A N 1
ATOM 753 C CA . GLN A 1 94 ? -18.410 -11.171 27.731 1.00 83.44 94 GLN A CA 1
ATOM 754 C C . GLN A 1 94 ? -19.556 -12.078 27.253 1.00 83.44 94 GLN A C 1
ATOM 756 O O . GLN A 1 94 ? -20.458 -12.386 28.031 1.00 83.44 94 GLN A O 1
ATOM 761 N N . GLU A 1 95 ? -19.475 -12.591 26.017 1.00 84.19 95 GLU A N 1
ATOM 762 C CA . GLU A 1 95 ? -20.427 -13.546 25.437 1.00 84.19 95 GLU A CA 1
ATOM 763 C C . GLU A 1 95 ? -20.480 -14.827 26.252 1.00 84.19 95 GLU A C 1
ATOM 765 O O . GLU A 1 95 ? -21.556 -15.329 26.557 1.00 84.19 95 GLU A O 1
ATOM 770 N N . ARG A 1 96 ? -19.321 -15.345 26.660 1.00 83.25 96 ARG A N 1
ATOM 771 C CA . ARG A 1 96 ? -19.256 -16.561 27.472 1.00 83.25 96 ARG A CA 1
ATOM 772 C C . ARG A 1 96 ? -19.799 -16.368 28.885 1.00 83.25 96 ARG A C 1
ATOM 774 O O . ARG A 1 96 ? -20.363 -17.310 29.430 1.00 83.25 96 ARG A O 1
ATOM 781 N N . GLN A 1 97 ? -19.669 -15.173 29.462 1.00 80.75 97 GLN A N 1
ATOM 782 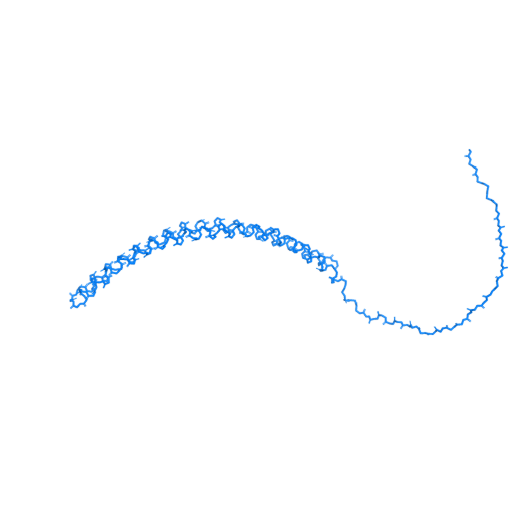C CA . GLN A 1 97 ? -20.208 -14.873 30.793 1.00 80.75 97 GLN A CA 1
ATOM 783 C C . GLN A 1 97 ? -21.721 -14.615 30.768 1.00 80.75 97 GLN A C 1
ATOM 785 O O . GLN A 1 97 ? -22.441 -15.122 31.624 1.00 80.75 97 GLN A O 1
ATOM 790 N N . MET A 1 98 ? -22.220 -13.876 29.773 1.00 79.06 98 MET A N 1
ATOM 791 C CA . MET A 1 98 ? -23.650 -13.559 29.645 1.00 79.06 98 MET A CA 1
ATOM 792 C C . MET A 1 98 ? -24.432 -14.578 28.804 1.00 79.06 98 MET A C 1
ATOM 794 O O . MET A 1 98 ? -25.657 -14.529 28.742 1.00 79.06 98 MET A O 1
ATOM 798 N N . GLY A 1 99 ? -23.749 -15.537 28.181 1.00 71.44 99 GLY A N 1
ATOM 799 C CA . GLY A 1 99 ? -24.325 -16.503 27.247 1.00 71.44 99 GLY A CA 1
ATOM 800 C C . GLY A 1 99 ? -25.275 -17.524 27.870 1.00 71.44 99 GLY A C 1
ATOM 801 O O . GLY A 1 99 ? -25.954 -18.229 27.126 1.00 71.44 99 GLY A O 1
ATOM 802 N N . ASN A 1 100 ? -25.340 -17.596 29.200 1.00 75.94 100 ASN A N 1
ATOM 803 C CA . ASN A 1 100 ? -26.295 -18.425 29.938 1.00 75.94 100 ASN A CA 1
ATOM 804 C C . ASN A 1 100 ? -27.497 -17.623 30.480 1.00 75.94 100 ASN A C 1
ATOM 806 O O . ASN A 1 100 ? -28.363 -18.209 31.124 1.00 75.94 100 ASN A O 1
ATOM 810 N N . GLN A 1 101 ? -27.574 -16.307 30.227 1.00 70.69 101 GLN A N 1
ATOM 811 C CA . GLN A 1 101 ? -28.716 -15.468 30.608 1.00 70.69 101 GLN A CA 1
ATOM 812 C C . GLN A 1 101 ? -29.637 -15.181 29.407 1.00 70.69 101 GLN A C 1
ATOM 814 O O . GLN A 1 101 ? -29.147 -14.839 28.325 1.00 70.69 101 GLN A O 1
ATOM 819 N N . PRO A 1 102 ? -30.971 -15.270 29.575 1.00 67.38 102 PRO A N 1
ATOM 820 C CA . PRO A 1 102 ? -31.920 -14.893 28.529 1.00 67.38 102 PRO A CA 1
ATOM 821 C C . PRO A 1 102 ? -31.785 -13.397 28.187 1.00 67.38 102 PRO A C 1
ATOM 823 O O . PRO A 1 102 ? -31.744 -12.556 29.081 1.00 67.38 102 PRO A O 1
ATOM 826 N N . GLY A 1 103 ? -31.675 -13.062 26.895 1.00 79.25 103 GLY A N 1
ATOM 827 C CA . GLY A 1 103 ? -31.490 -11.691 26.392 1.00 79.25 103 GLY A CA 1
ATOM 828 C C . GLY A 1 103 ? -30.035 -11.196 26.331 1.00 79.25 103 GLY A C 1
ATOM 829 O O . GLY A 1 103 ? -29.725 -10.299 25.541 1.00 79.25 103 GLY A O 1
ATOM 830 N N . GLY A 1 104 ? -29.121 -11.787 27.112 1.00 81.50 104 GLY A N 1
ATOM 831 C CA . GLY A 1 104 ? -27.696 -11.424 27.121 1.00 81.50 104 GLY A CA 1
ATOM 832 C C . GLY A 1 104 ? -26.981 -11.795 25.818 1.00 81.50 104 GLY A C 1
ATOM 833 O O . GLY A 1 104 ? -26.164 -11.024 25.310 1.00 81.50 104 GLY A O 1
ATOM 834 N N . ARG A 1 105 ? -27.353 -12.936 25.217 1.00 80.31 105 ARG A N 1
ATOM 835 C CA . ARG A 1 105 ? -26.838 -13.357 23.904 1.00 80.31 105 ARG A CA 1
ATOM 836 C C . ARG A 1 105 ? -27.253 -12.407 22.789 1.00 80.31 105 ARG A C 1
ATOM 838 O O . ARG A 1 105 ? -26.399 -12.014 22.003 1.00 80.31 105 ARG A O 1
ATOM 845 N N . GLU A 1 106 ? -28.521 -12.006 22.712 1.00 85.88 106 GLU A N 1
ATOM 846 C CA . GLU A 1 106 ? -28.986 -11.092 21.662 1.00 85.88 106 GLU A CA 1
ATOM 847 C C . GLU A 1 106 ? -28.363 -9.698 21.790 1.00 85.88 106 GLU A C 1
ATOM 849 O O . GLU A 1 106 ? -28.090 -9.034 20.786 1.00 85.88 106 GLU A O 1
ATOM 854 N N . GLN A 1 107 ? -28.128 -9.232 23.019 1.00 83.44 107 GLN A N 1
ATOM 855 C CA . GLN A 1 107 ? -27.484 -7.944 23.252 1.00 83.44 107 GLN A CA 1
ATOM 856 C C . GLN A 1 107 ? -26.016 -7.962 22.801 1.00 83.44 107 GLN A C 1
ATOM 858 O O . GLN A 1 107 ? -25.589 -7.052 22.090 1.00 83.44 107 GLN A O 1
ATOM 863 N N . ILE A 1 108 ? -25.278 -9.032 23.114 1.00 85.88 108 ILE A N 1
ATOM 864 C CA . ILE A 1 108 ? -23.891 -9.199 22.663 1.00 85.88 108 ILE A CA 1
ATOM 865 C C . IL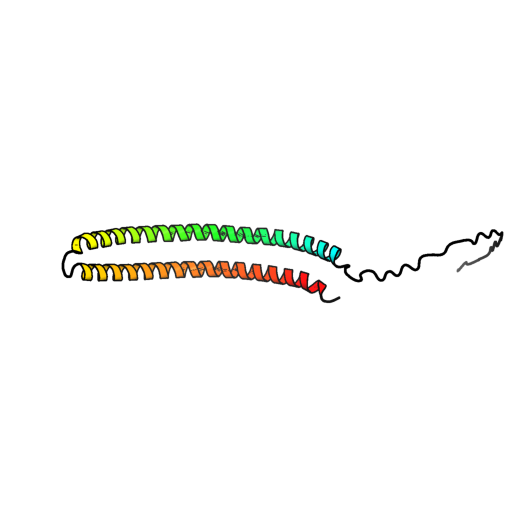E A 1 108 ? -23.808 -9.453 21.160 1.00 85.88 108 ILE A C 1
ATOM 867 O O . ILE A 1 108 ? -22.942 -8.878 20.506 1.00 85.88 108 ILE A O 1
ATOM 871 N N . ALA A 1 109 ? -24.718 -10.239 20.582 1.00 85.50 109 ALA A N 1
ATOM 872 C CA . ALA A 1 109 ? -24.757 -10.473 19.141 1.00 85.50 109 ALA A CA 1
ATOM 873 C C . ALA A 1 109 ? -24.897 -9.153 18.367 1.00 85.50 109 ALA A C 1
ATOM 875 O O . ALA A 1 109 ? -24.123 -8.901 17.445 1.00 85.50 109 ALA A O 1
ATOM 876 N N . ARG A 1 110 ? -25.797 -8.260 18.806 1.00 88.81 110 ARG A N 1
ATOM 877 C CA . ARG A 1 110 ? -25.936 -6.916 18.221 1.00 88.81 110 ARG A CA 1
ATOM 878 C C . ARG A 1 110 ? -24.675 -6.073 18.370 1.00 88.81 110 ARG A C 1
ATOM 880 O O . ARG A 1 110 ? -24.278 -5.394 17.426 1.00 88.81 110 ARG A O 1
ATOM 887 N N . GLN A 1 111 ? -24.031 -6.124 19.533 1.00 85.94 111 GLN A N 1
ATOM 888 C CA . GLN A 1 111 ? -22.803 -5.371 19.784 1.00 85.94 111 GLN A CA 1
ATOM 889 C C . GLN A 1 111 ? -21.641 -5.883 18.914 1.00 85.94 111 GLN A C 1
ATOM 891 O O . GLN A 1 111 ? -20.910 -5.096 18.313 1.00 85.94 111 GLN A O 1
ATOM 896 N N . ARG A 1 112 ? -21.526 -7.206 18.760 1.00 87.38 112 ARG A N 1
ATOM 897 C CA . ARG A 1 112 ? -20.548 -7.870 17.891 1.00 87.38 112 ARG A CA 1
ATOM 898 C C . ARG A 1 112 ? -20.798 -7.554 16.421 1.00 87.38 112 ARG A C 1
ATOM 900 O O . ARG A 1 112 ? -19.846 -7.381 15.667 1.00 87.38 112 ARG A O 1
ATOM 907 N N . GLU A 1 113 ? -22.056 -7.444 16.011 1.00 90.38 113 GLU A N 1
ATOM 908 C CA . GLU A 1 113 ? -22.428 -7.090 14.644 1.00 90.38 113 GLU A CA 1
ATOM 909 C C . GLU A 1 113 ? -22.127 -5.621 14.321 1.00 90.38 113 GLU A C 1
ATOM 911 O O . GLU A 1 113 ? -21.512 -5.342 13.292 1.00 90.38 113 GLU A O 1
ATOM 916 N N . GLN A 1 114 ? -22.432 -4.691 15.233 1.00 89.31 114 GLN A N 1
ATOM 917 C CA . GLN A 1 114 ? -21.999 -3.292 15.112 1.00 89.31 114 GLN A CA 1
ATOM 918 C C . GLN A 1 114 ? -20.476 -3.179 15.022 1.00 89.31 114 GLN A C 1
ATOM 920 O O . GLN A 1 114 ? -19.949 -2.482 14.153 1.00 89.31 114 GLN A O 1
ATOM 925 N N . PHE A 1 115 ? -19.766 -3.913 15.877 1.00 91.19 115 PHE A N 1
ATOM 926 C CA . PHE A 1 115 ? -18.311 -3.946 15.866 1.00 91.19 115 PHE A CA 1
ATOM 927 C C . PHE A 1 115 ? -17.752 -4.522 14.561 1.00 91.19 115 PHE A C 1
ATOM 929 O O . PHE A 1 115 ? -16.815 -3.979 13.974 1.00 91.19 115 PHE A O 1
ATOM 936 N N . ARG A 1 116 ? -18.367 -5.595 14.053 1.00 90.56 116 ARG A N 1
ATOM 937 C CA . ARG A 1 116 ? -18.008 -6.197 12.769 1.00 90.56 116 ARG A CA 1
ATOM 938 C C . ARG A 1 116 ? -18.201 -5.208 11.626 1.00 90.56 116 ARG A C 1
ATOM 940 O O . ARG A 1 116 ? -17.305 -5.104 10.795 1.00 90.56 116 ARG A O 1
ATOM 947 N N . MET A 1 117 ? -19.317 -4.478 11.601 1.00 93.62 117 MET A N 1
ATOM 948 C CA . MET A 1 117 ? -19.566 -3.447 10.590 1.00 93.62 117 MET A CA 1
ATOM 949 C C . MET A 1 117 ? -18.538 -2.318 10.663 1.00 93.62 117 MET A C 1
ATOM 951 O O . MET A 1 117 ? -17.990 -1.931 9.634 1.00 93.62 117 MET A O 1
ATOM 955 N N . GLN A 1 118 ? -18.206 -1.842 11.865 1.00 89.69 118 GLN A N 1
ATOM 956 C CA . GLN A 1 118 ? -17.174 -0.821 12.057 1.00 89.69 118 GLN A CA 1
ATOM 957 C C . GLN A 1 118 ? -15.805 -1.299 11.554 1.00 89.69 118 GLN A C 1
ATOM 959 O O . GLN A 1 118 ? -15.140 -0.588 10.799 1.00 89.69 118 GLN A O 1
ATOM 964 N N . ARG A 1 119 ? -15.408 -2.530 11.905 1.00 90.38 119 ARG A N 1
ATOM 965 C CA . ARG A 1 119 ? -14.182 -3.165 11.403 1.00 90.38 119 ARG A CA 1
ATOM 966 C C . ARG A 1 119 ? -14.177 -3.232 9.882 1.00 90.38 119 ARG A C 1
ATOM 968 O O . ARG A 1 119 ? -13.184 -2.873 9.261 1.00 90.38 119 ARG A O 1
ATOM 975 N N . GLN A 1 120 ? -15.281 -3.676 9.284 1.00 91.38 120 GLN A N 1
ATOM 976 C CA . GLN A 1 120 ? -15.401 -3.805 7.834 1.00 91.38 120 GLN A CA 1
ATOM 977 C C . GLN A 1 120 ? -15.295 -2.456 7.126 1.00 91.38 120 GLN A C 1
ATOM 979 O O . GLN A 1 120 ? -14.633 -2.363 6.097 1.00 91.38 120 GLN A O 1
ATOM 984 N N . GLN A 1 121 ? -15.914 -1.415 7.683 1.00 92.19 121 GLN A N 1
ATOM 985 C CA . GLN A 1 121 ? -15.850 -0.064 7.138 1.00 92.19 121 GLN A CA 1
ATOM 986 C C . GLN A 1 121 ? -14.420 0.485 7.195 1.00 92.19 121 GLN A C 1
ATOM 988 O O . GLN A 1 121 ? -13.925 1.022 6.205 1.00 92.19 121 GLN A O 1
ATOM 993 N N . GLN A 1 122 ? -13.728 0.293 8.321 1.00 88.38 122 GLN A N 1
ATOM 994 C CA . GLN A 1 122 ? -12.349 0.748 8.485 1.00 88.38 122 GLN A CA 1
ATOM 995 C C . GLN A 1 122 ? -11.378 -0.044 7.589 1.00 88.38 122 GLN A C 1
ATOM 997 O O . GLN A 1 122 ? -10.516 0.545 6.937 1.00 88.38 122 GLN A O 1
ATOM 1002 N N . GLU A 1 123 ? -11.566 -1.365 7.472 1.00 90.75 123 GLU A N 1
ATOM 1003 C CA . GLU A 1 123 ? -10.835 -2.207 6.515 1.00 90.75 123 GLU A CA 1
ATOM 1004 C C . GLU A 1 123 ? -11.088 -1.775 5.070 1.00 90.75 123 GLU A C 1
ATOM 1006 O O . GLU A 1 123 ? -10.141 -1.717 4.290 1.00 90.75 123 GLU A O 1
ATOM 1011 N N . GLN A 1 124 ? -12.333 -1.460 4.696 1.00 91.50 124 GLN A N 1
ATOM 1012 C CA . GLN A 1 124 ? -12.664 -0.994 3.347 1.00 91.50 124 GLN A CA 1
ATOM 1013 C C . GLN A 1 124 ? -11.982 0.327 3.021 1.00 91.50 124 GLN A C 1
ATOM 1015 O O . GLN A 1 124 ? -11.400 0.451 1.946 1.00 91.50 124 GLN A O 1
ATOM 1020 N N . GLN A 1 125 ? -12.030 1.292 3.936 1.00 89.88 125 GLN A N 1
ATOM 1021 C CA . GLN A 1 125 ? -11.429 2.604 3.722 1.00 89.88 125 GLN A CA 1
ATOM 1022 C C . GLN A 1 125 ? -9.911 2.488 3.534 1.00 89.88 125 GLN A C 1
ATOM 1024 O O . GLN A 1 125 ? -9.347 3.054 2.599 1.00 89.88 125 GLN A O 1
ATOM 1029 N N . MET A 1 126 ? -9.262 1.666 4.362 1.00 90.44 126 MET A N 1
ATOM 1030 C CA . MET A 1 126 ? -7.831 1.398 4.240 1.00 90.44 126 MET A CA 1
ATOM 1031 C C . MET A 1 126 ? -7.510 0.637 2.943 1.00 90.44 126 MET A C 1
ATOM 1033 O O . MET A 1 126 ? -6.580 0.991 2.220 1.00 90.44 126 MET A O 1
ATOM 1037 N N . ARG A 1 127 ? -8.325 -0.364 2.579 1.00 89.50 127 ARG A N 1
ATOM 1038 C CA . ARG A 1 127 ? -8.185 -1.083 1.303 1.00 89.50 127 ARG A CA 1
ATOM 1039 C C . ARG A 1 127 ? -8.295 -0.161 0.102 1.00 89.50 127 ARG A C 1
ATOM 1041 O O . ARG A 1 127 ? -7.544 -0.361 -0.842 1.00 89.50 127 ARG A O 1
ATOM 1048 N N . GLN A 1 128 ? -9.213 0.802 0.113 1.00 90.94 128 GLN A N 1
ATOM 1049 C CA . GLN A 1 128 ? -9.357 1.758 -0.986 1.00 90.94 128 GLN A CA 1
ATOM 1050 C C . GLN A 1 128 ? -8.107 2.623 -1.132 1.00 90.94 128 GLN A C 1
ATOM 1052 O O . GLN A 1 128 ? -7.626 2.812 -2.247 1.00 90.94 128 GLN 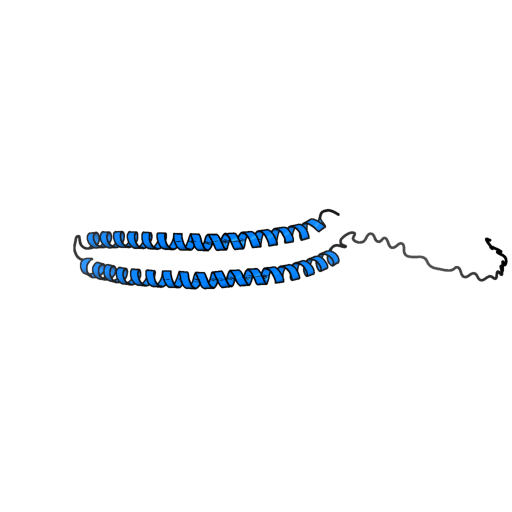A O 1
ATOM 1057 N N . GLN A 1 129 ? -7.539 3.089 -0.018 1.00 88.06 129 GLN A N 1
ATOM 1058 C CA . GLN A 1 129 ? -6.285 3.838 -0.041 1.00 88.06 129 GLN A CA 1
ATOM 1059 C C . GLN A 1 129 ? -5.148 3.000 -0.643 1.00 88.06 129 GLN A C 1
ATOM 1061 O O . GLN A 1 129 ? -4.426 3.472 -1.520 1.00 88.06 129 GLN A O 1
ATOM 1066 N N . PHE A 1 130 ? -5.027 1.736 -0.231 1.00 90.75 130 PHE A N 1
ATOM 1067 C CA . PHE A 1 130 ? -4.020 0.837 -0.789 1.00 90.75 130 PHE A CA 1
ATOM 1068 C C . PHE A 1 130 ? -4.277 0.495 -2.253 1.00 90.75 130 PHE A C 1
ATOM 1070 O O . PHE A 1 130 ? -3.327 0.433 -3.020 1.00 90.75 130 PHE A O 1
ATOM 1077 N N . GLN A 1 131 ? -5.536 0.326 -2.661 1.00 89.06 131 GLN A N 1
ATOM 1078 C CA . GLN A 1 131 ? -5.893 0.091 -4.059 1.00 89.06 131 GLN A CA 1
ATOM 1079 C C . GLN A 1 131 ? -5.460 1.246 -4.955 1.00 89.06 131 GLN A C 1
ATOM 1081 O O . GLN A 1 131 ? -4.882 0.985 -6.001 1.00 89.06 131 GLN A O 1
ATOM 1086 N N . GLN A 1 132 ? -5.662 2.502 -4.544 1.00 88.00 132 GLN A N 1
ATOM 1087 C CA . GLN A 1 132 ? -5.187 3.650 -5.326 1.00 88.00 132 GLN A CA 1
ATOM 1088 C C . GLN A 1 132 ? -3.664 3.638 -5.502 1.00 88.00 132 GLN A C 1
ATOM 1090 O O . GLN A 1 132 ? -3.152 3.953 -6.577 1.00 88.00 132 GLN A O 1
ATOM 1095 N N . GLN A 1 133 ? -2.939 3.245 -4.455 1.00 83.19 133 GLN A N 1
ATOM 1096 C CA . GLN A 1 133 ? -1.483 3.153 -4.488 1.00 83.19 133 GLN A CA 1
ATOM 1097 C C . GLN A 1 133 ? -1.004 1.986 -5.376 1.00 83.19 133 GLN A C 1
ATOM 1099 O O . GLN A 1 133 ? -0.086 2.151 -6.180 1.00 83.19 133 GLN A O 1
ATOM 1104 N N . ASP A 1 134 ? -1.678 0.834 -5.296 1.00 88.38 134 ASP A N 1
ATOM 1105 C CA . ASP A 1 134 ? -1.468 -0.331 -6.167 1.00 88.38 134 ASP A CA 1
ATOM 1106 C C . ASP A 1 134 ? -1.777 0.000 -7.637 1.00 88.38 134 ASP A C 1
ATOM 1108 O O . ASP A 1 134 ? -1.096 -0.474 -8.543 1.00 88.38 134 ASP A O 1
ATOM 1112 N N . GLU A 1 135 ? -2.784 0.833 -7.901 1.00 90.94 135 GLU A N 1
ATOM 1113 C CA . GLU A 1 135 ? -3.208 1.192 -9.253 1.00 90.94 135 GLU A CA 1
ATOM 1114 C C . GLU A 1 135 ? -2.167 2.047 -9.983 1.00 90.94 135 GLU A C 1
ATOM 1116 O O . GLU A 1 135 ? -1.896 1.805 -11.161 1.00 90.94 135 GLU A O 1
ATOM 1121 N N . GLN A 1 136 ? -1.501 2.974 -9.285 1.00 84.69 136 GLN A N 1
ATOM 1122 C CA . GLN A 1 136 ? -0.368 3.719 -9.847 1.00 84.69 136 GLN A CA 1
ATOM 1123 C C . GLN A 1 136 ? 0.787 2.793 -10.245 1.00 84.69 136 GLN A C 1
ATOM 1125 O O . GLN A 1 136 ? 1.308 2.882 -11.360 1.00 84.69 136 GLN A O 1
ATOM 1130 N N . LEU A 1 137 ? 1.162 1.866 -9.362 1.00 88.12 137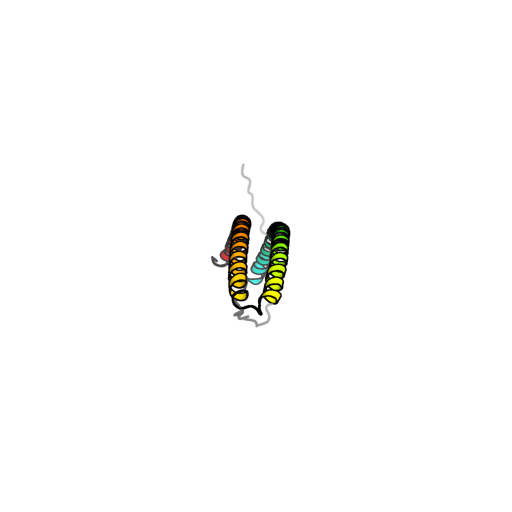 LEU A N 1
ATOM 1131 C CA . LEU A 1 137 ? 2.212 0.887 -9.647 1.00 88.12 137 LEU A CA 1
ATOM 1132 C C . LEU A 1 137 ? 1.803 -0.079 -10.752 1.00 88.12 137 LEU A C 1
ATOM 1134 O O . LEU A 1 137 ? 2.602 -0.399 -11.632 1.00 88.12 137 LEU A O 1
ATOM 1138 N N . ARG A 1 138 ? 0.541 -0.510 -10.765 1.00 89.38 138 ARG A N 1
ATOM 1139 C CA . ARG A 1 138 ? -0.015 -1.338 -11.832 1.00 89.38 138 ARG A CA 1
ATOM 1140 C C . ARG A 1 138 ? 0.049 -0.616 -13.173 1.00 89.38 138 ARG A C 1
ATOM 1142 O O . ARG A 1 138 ? 0.456 -1.252 -14.139 1.00 89.38 138 ARG A O 1
ATOM 1149 N N . GLN A 1 139 ? -0.293 0.671 -13.246 1.00 89.38 139 GLN A N 1
ATOM 1150 C CA . GLN A 1 139 ? -0.164 1.450 -14.482 1.00 89.38 139 GLN A CA 1
ATOM 1151 C C . GLN A 1 139 ? 1.289 1.541 -14.951 1.00 89.38 139 GLN A C 1
ATOM 1153 O O . GLN A 1 139 ? 1.561 1.307 -16.129 1.00 89.38 139 GLN A O 1
ATOM 1158 N N . GLN A 1 140 ? 2.225 1.820 -14.041 1.00 85.56 140 GLN A N 1
ATOM 1159 C CA . GLN A 1 140 ? 3.649 1.875 -14.374 1.00 85.56 140 GLN A CA 1
ATOM 1160 C C . GLN A 1 140 ? 4.153 0.524 -14.903 1.00 85.56 140 GLN A C 1
ATOM 1162 O O . GLN A 1 140 ? 4.834 0.458 -15.929 1.00 85.56 140 GLN A O 1
ATOM 1167 N N . ARG A 1 141 ? 3.755 -0.573 -14.250 1.00 87.56 141 ARG A N 1
ATOM 1168 C CA . ARG A 1 141 ? 4.074 -1.937 -14.683 1.00 87.56 141 ARG A CA 1
ATOM 1169 C C . ARG A 1 141 ? 3.461 -2.249 -16.046 1.00 87.56 141 ARG A C 1
ATOM 1171 O O . ARG A 1 141 ? 4.131 -2.831 -16.888 1.00 87.56 141 ARG A O 1
ATOM 1178 N N . PHE A 1 142 ? 2.211 -1.847 -16.265 1.00 92.06 142 PHE A N 1
ATOM 1179 C CA . PHE A 1 142 ? 1.486 -2.091 -17.507 1.00 92.06 142 PHE A CA 1
ATOM 1180 C C . PHE A 1 142 ? 2.125 -1.364 -18.691 1.00 92.06 142 PHE A C 1
ATOM 1182 O O . PHE A 1 142 ? 2.302 -1.976 -19.739 1.00 92.06 142 PHE A O 1
ATOM 1189 N N . GLN A 1 143 ? 2.535 -0.101 -18.528 1.00 85.62 143 GLN A N 1
ATOM 1190 C CA . GLN A 1 143 ? 3.277 0.615 -19.573 1.00 85.62 143 GLN A CA 1
ATOM 1191 C C . GLN A 1 143 ? 4.586 -0.093 -19.931 1.00 85.62 143 GLN A C 1
ATOM 1193 O O . GLN A 1 143 ? 4.875 -0.286 -21.111 1.00 85.62 143 GLN A O 1
ATOM 1198 N N . MET A 1 144 ? 5.358 -0.524 -18.929 1.00 86.50 144 MET A N 1
ATOM 1199 C CA . MET A 1 144 ? 6.610 -1.239 -19.181 1.00 86.50 144 MET A CA 1
ATOM 1200 C C . MET A 1 144 ? 6.361 -2.587 -19.867 1.00 86.50 144 MET A C 1
ATOM 1202 O O . MET A 1 144 ? 7.048 -2.937 -20.824 1.00 86.50 144 MET A O 1
ATOM 1206 N N . GLU A 1 145 ? 5.366 -3.342 -19.402 1.00 86.56 145 GLU A N 1
ATOM 1207 C CA . GLU A 1 145 ? 5.034 -4.649 -19.965 1.00 86.56 145 GLU A CA 1
ATOM 1208 C C . GLU A 1 145 ? 4.517 -4.510 -21.402 1.00 86.56 145 GLU A C 1
ATOM 1210 O O . GLU A 1 145 ? 4.904 -5.290 -22.268 1.00 86.56 145 GLU A O 1
ATOM 1215 N N . GLN A 1 146 ? 3.753 -3.454 -21.702 1.00 87.50 146 GLN A N 1
ATOM 1216 C CA . GLN A 1 146 ? 3.335 -3.136 -23.065 1.00 87.50 146 GLN A CA 1
ATOM 1217 C C . GLN A 1 146 ? 4.534 -2.793 -23.963 1.00 87.50 146 GLN A C 1
ATOM 1219 O O . GLN A 1 146 ? 4.605 -3.280 -25.091 1.00 87.50 146 GLN A O 1
ATOM 1224 N N . GLN A 1 147 ? 5.497 -2.007 -23.472 1.00 85.06 147 GLN A N 1
ATOM 1225 C CA . GLN A 1 147 ? 6.705 -1.670 -24.228 1.00 85.06 147 GLN A CA 1
ATOM 1226 C C . GLN A 1 147 ? 7.564 -2.912 -24.508 1.00 85.06 147 GLN A C 1
ATOM 1228 O O . GLN A 1 147 ? 8.027 -3.107 -25.636 1.00 85.06 147 GLN A O 1
ATOM 1233 N N . GLN A 1 148 ? 7.722 -3.783 -23.508 1.00 85.06 148 GLN A N 1
ATOM 1234 C CA . GLN A 1 148 ? 8.391 -5.073 -23.661 1.00 85.06 148 GLN A CA 1
ATOM 1235 C C . GLN A 1 148 ? 7.680 -5.937 -24.707 1.00 85.06 148 GLN A C 1
ATOM 1237 O O . GLN A 1 148 ? 8.326 -6.494 -25.595 1.00 85.06 148 GLN A O 1
ATOM 1242 N N . ASP A 1 149 ? 6.356 -6.050 -24.625 1.00 86.19 149 ASP A N 1
ATOM 1243 C CA . ASP A 1 149 ? 5.580 -6.917 -25.506 1.00 86.19 149 ASP A CA 1
ATOM 1244 C C . ASP A 1 149 ? 5.563 -6.401 -26.953 1.00 86.19 149 ASP A C 1
ATOM 1246 O O . ASP A 1 149 ? 5.636 -7.185 -27.901 1.00 86.19 149 ASP A O 1
ATOM 1250 N N . GLN A 1 150 ? 5.559 -5.079 -27.141 1.00 84.44 150 GLN A N 1
ATOM 1251 C CA . GLN A 1 150 ? 5.640 -4.450 -28.456 1.00 84.44 150 GLN A CA 1
ATOM 1252 C C . GLN A 1 150 ? 7.018 -4.651 -29.100 1.00 84.44 150 GLN A C 1
ATOM 1254 O O . GLN A 1 150 ? 7.085 -5.039 -30.267 1.00 84.44 150 GLN A O 1
ATOM 1259 N N . GLN A 1 151 ? 8.115 -4.470 -28.355 1.00 78.00 151 GLN A N 1
ATOM 1260 C CA . GLN A 1 151 ? 9.461 -4.779 -28.859 1.00 78.00 151 GLN A CA 1
ATOM 1261 C C . GLN A 1 151 ? 9.628 -6.274 -29.149 1.00 78.00 151 GLN A C 1
ATOM 1263 O O . GLN A 1 151 ? 10.189 -6.651 -30.180 1.00 78.00 151 GLN A O 1
ATOM 1268 N N . ARG A 1 152 ? 9.075 -7.141 -28.295 1.00 82.31 152 ARG A N 1
ATOM 1269 C CA . ARG A 1 152 ? 9.074 -8.590 -28.515 1.00 82.31 152 ARG A CA 1
ATOM 1270 C C . ARG A 1 152 ? 8.306 -8.970 -29.780 1.00 82.31 152 ARG A C 1
ATOM 1272 O O . ARG A 1 152 ? 8.784 -9.801 -30.553 1.00 82.31 152 ARG A O 1
ATOM 1279 N N . ARG A 1 153 ? 7.141 -8.355 -30.015 1.00 81.62 153 ARG A N 1
ATOM 1280 C CA . ARG A 1 153 ? 6.332 -8.575 -31.220 1.00 81.62 153 ARG A CA 1
ATOM 1281 C C . ARG A 1 153 ? 7.002 -8.056 -32.480 1.00 81.62 153 ARG A C 1
ATOM 1283 O O . ARG A 1 153 ? 7.011 -8.794 -33.454 1.00 81.62 153 ARG A O 1
ATOM 1290 N N . GLN A 1 154 ? 7.607 -6.869 -32.469 1.00 74.06 154 GLN A N 1
ATOM 1291 C CA . GLN A 1 154 ? 8.384 -6.378 -33.617 1.00 74.06 154 GLN A CA 1
ATOM 1292 C C . GLN A 1 154 ? 9.518 -7.343 -33.964 1.00 74.06 154 GLN A C 1
ATOM 1294 O O . GLN A 1 154 ? 9.697 -7.703 -35.128 1.00 74.06 154 GLN A O 1
ATOM 1299 N N . MET A 1 155 ? 10.219 -7.846 -32.944 1.00 68.75 155 MET A N 1
ATOM 1300 C CA . MET A 1 155 ? 11.258 -8.834 -33.174 1.00 68.75 155 MET A CA 1
ATOM 1301 C C . MET A 1 155 ? 10.705 -10.148 -33.705 1.00 68.75 155 MET A C 1
ATOM 1303 O O . MET A 1 155 ? 11.385 -10.701 -34.550 1.00 68.75 155 MET A O 1
ATOM 1307 N N . MET A 1 156 ? 9.530 -10.645 -33.284 1.00 64.88 156 MET A N 1
ATOM 1308 C CA . MET A 1 156 ? 8.916 -11.883 -33.814 1.00 64.88 156 MET A CA 1
ATOM 1309 C C . MET A 1 156 ? 8.264 -11.725 -35.198 1.00 64.88 156 MET A C 1
ATOM 1311 O O . MET A 1 156 ? 8.317 -12.647 -36.010 1.00 64.88 156 MET A O 1
ATOM 1315 N N . GLN A 1 157 ? 7.674 -10.567 -35.491 1.00 61.19 157 GLN A N 1
ATOM 1316 C CA . GLN A 1 157 ? 6.962 -10.303 -36.743 1.00 61.19 157 GLN A CA 1
ATOM 1317 C C . GLN A 1 157 ? 7.922 -10.122 -37.930 1.00 61.19 157 GLN A C 1
ATOM 1319 O O . GLN A 1 157 ? 7.558 -10.438 -39.059 1.00 61.19 157 GLN A O 1
ATOM 1324 N N . GLY A 1 158 ? 9.184 -9.749 -37.676 1.00 55.19 158 GLY A N 1
ATOM 1325 C CA . GLY A 1 158 ? 10.247 -9.731 -38.689 1.00 55.19 158 GLY A CA 1
ATOM 1326 C C . GLY A 1 158 ? 10.587 -11.091 -39.329 1.00 55.19 158 GLY A C 1
ATOM 1327 O O . GLY A 1 158 ? 11.377 -11.110 -40.263 1.00 55.19 158 GLY A O 1
ATOM 1328 N N . SER A 1 159 ? 10.013 -12.214 -38.863 1.00 52.00 159 SER A N 1
ATOM 1329 C CA . SER A 1 159 ? 10.175 -13.543 -39.494 1.00 52.00 159 SER A CA 1
ATOM 1330 C C . SER A 1 159 ? 9.042 -13.965 -40.427 1.00 52.00 159 SER A C 1
ATOM 1332 O O . SER A 1 159 ? 9.195 -14.983 -41.080 1.00 52.00 159 SER A O 1
ATOM 1334 N N . GLN A 1 160 ? 7.907 -13.260 -40.472 1.00 48.66 160 GLN A N 1
ATOM 1335 C CA . GLN A 1 160 ? 6.744 -13.727 -41.251 1.00 48.66 160 GLN A CA 1
ATOM 1336 C C . GLN A 1 160 ? 6.529 -12.981 -42.577 1.00 48.66 160 GLN A C 1
ATOM 1338 O O . GLN A 1 160 ? 5.568 -13.267 -43.280 1.00 48.66 160 GLN A O 1
ATOM 1343 N N . HIS A 1 161 ? 7.401 -12.029 -42.922 1.00 38.75 161 HIS A N 1
ATOM 1344 C CA . HIS A 1 161 ? 7.293 -11.224 -44.148 1.00 38.75 161 HIS A CA 1
ATOM 1345 C C . HIS A 1 161 ? 8.337 -11.559 -45.229 1.00 38.75 161 HIS A C 1
ATOM 1347 O O . HIS A 1 161 ? 8.557 -10.737 -46.116 1.00 38.75 161 HIS A O 1
ATOM 1353 N N . TRP A 1 162 ? 8.951 -12.744 -45.189 1.00 44.38 162 TRP A N 1
ATOM 1354 C CA . TRP A 1 162 ? 9.854 -13.222 -46.243 1.00 44.38 162 TRP A CA 1
ATOM 1355 C C . TRP A 1 162 ? 9.527 -14.654 -46.642 1.00 44.38 162 TRP A C 1
ATOM 1357 O O . TRP A 1 162 ? 9.308 -15.470 -45.721 1.00 44.38 162 TRP A O 1
#